Protein AF-A0A822GJ63-F1 (afdb_monomer_lite)

Secondary structure (DSSP, 8-state):
--GGG---HHHH-SHHHHHHTTT-SS--EEEEE-HHHHHHHHHHHTTS--SS---EEEEE-SS--HHHHHTTS-SS-----HHHHHHHHHHSPP------------------

Structure (mmCIF, N/CA/C/O backbone):
data_AF-A0A822GJ63-F1
#
_entry.id   AF-A0A822GJ63-F1
#
loop_
_atom_site.group_PDB
_atom_site.id
_atom_site.type_symbol
_atom_site.label_atom_id
_atom_site.label_alt_id
_atom_site.label_comp_id
_atom_site.label_asym_id
_atom_site.label_entity_id
_atom_site.label_seq_id
_atom_site.pdbx_PDB_ins_code
_atom_site.Cartn_x
_atom_site.Cartn_y
_atom_site.Cartn_z
_atom_site.occupancy
_atom_site.B_iso_or_equiv
_atom_site.auth_seq_id
_atom_site.auth_comp_id
_atom_site.auth_asym_id
_atom_site.auth_atom_id
_atom_site.pdbx_PDB_model_num
ATOM 1 N N . LEU A 1 1 ? 0.664 -18.278 -1.338 1.00 77.88 1 LEU A N 1
ATOM 2 C CA . LEU A 1 1 ? -0.512 -17.387 -1.478 1.00 77.88 1 LEU A CA 1
ATOM 3 C C . LEU A 1 1 ? -1.500 -18.036 -2.422 1.00 77.88 1 LEU A C 1
ATOM 5 O O . LEU A 1 1 ? -1.066 -18.663 -3.382 1.00 77.88 1 LEU A O 1
ATOM 9 N N . ASN A 1 2 ? -2.797 -17.908 -2.151 1.00 89.75 2 ASN A N 1
ATOM 10 C CA . ASN A 1 2 ? -3.815 -18.334 -3.103 1.00 89.75 2 ASN A CA 1
ATOM 11 C C . ASN A 1 2 ? -3.823 -17.342 -4.286 1.00 89.75 2 ASN A C 1
ATOM 13 O O . ASN A 1 2 ? -3.843 -16.137 -4.031 1.00 89.75 2 ASN A O 1
ATOM 17 N N . PRO A 1 3 ? -3.827 -17.790 -5.555 1.00 90.25 3 PRO A N 1
ATOM 18 C CA . PRO A 1 3 ? -3.880 -16.891 -6.711 1.00 90.25 3 PRO A CA 1
ATOM 19 C C . PRO A 1 3 ? -5.035 -15.880 -6.672 1.00 90.25 3 PRO A C 1
ATOM 21 O O . PRO A 1 3 ? -4.883 -14.763 -7.149 1.00 90.25 3 PRO A O 1
ATOM 24 N N . ARG A 1 4 ? -6.163 -16.227 -6.037 1.00 92.81 4 ARG A N 1
ATOM 25 C CA . ARG A 1 4 ? -7.318 -15.328 -5.852 1.00 92.81 4 ARG A CA 1
ATOM 26 C C . ARG A 1 4 ? -7.062 -14.162 -4.888 1.00 92.81 4 ARG A C 1
ATOM 28 O O . ARG A 1 4 ? -7.909 -13.291 -4.762 1.00 92.81 4 ARG A O 1
ATOM 35 N N . GLN A 1 5 ? -5.933 -14.163 -4.182 1.00 93.75 5 GLN A N 1
ATOM 36 C CA . GLN A 1 5 ? -5.525 -13.104 -3.250 1.00 93.75 5 GLN A CA 1
ATOM 37 C C . GLN A 1 5 ? -4.518 -12.130 -3.875 1.00 93.75 5 GLN A C 1
ATOM 39 O O . GLN A 1 5 ? -4.101 -11.182 -3.216 1.00 93.75 5 GLN A O 1
ATOM 44 N N . VAL A 1 6 ? -4.090 -12.367 -5.119 1.00 95.06 6 VAL A N 1
ATOM 45 C CA . VAL A 1 6 ? -3.063 -11.568 -5.791 1.00 95.06 6 VAL A CA 1
ATOM 46 C C . VAL A 1 6 ? -3.695 -10.846 -6.973 1.00 95.06 6 VAL A C 1
ATOM 48 O O . VAL A 1 6 ? -4.182 -11.478 -7.907 1.00 95.06 6 VAL A O 1
ATOM 51 N N . PHE A 1 7 ? -3.659 -9.516 -6.946 1.00 96.31 7 PHE A N 1
ATOM 52 C CA . PHE A 1 7 ? -4.264 -8.669 -7.971 1.00 96.31 7 PHE A CA 1
ATOM 53 C C . PHE A 1 7 ? -3.197 -7.818 -8.639 1.00 96.31 7 PHE A C 1
ATOM 55 O O . PHE A 1 7 ? -2.379 -7.187 -7.972 1.00 96.31 7 PHE A O 1
ATOM 62 N N . ASN A 1 8 ? -3.218 -7.788 -9.970 1.00 96.25 8 ASN A N 1
ATOM 63 C CA . ASN A 1 8 ? -2.351 -6.905 -10.729 1.00 96.25 8 ASN A CA 1
ATOM 64 C C . ASN A 1 8 ? -3.053 -5.562 -10.960 1.00 96.25 8 ASN A C 1
ATOM 66 O O . ASN A 1 8 ? -3.946 -5.447 -11.803 1.00 96.25 8 ASN A O 1
ATOM 70 N N . LEU A 1 9 ? -2.601 -4.544 -10.229 1.00 96.31 9 LEU A N 1
ATOM 71 C CA . LEU A 1 9 ? -3.180 -3.206 -10.271 1.00 96.31 9 LEU A CA 1
ATOM 72 C C . LEU A 1 9 ? -3.054 -2.547 -11.650 1.00 96.31 9 LEU A C 1
ATOM 74 O O . LEU A 1 9 ? -3.950 -1.809 -12.037 1.00 96.31 9 LEU A O 1
ATOM 78 N N . THR A 1 10 ? -2.016 -2.851 -12.436 1.00 93.94 10 THR A N 1
AT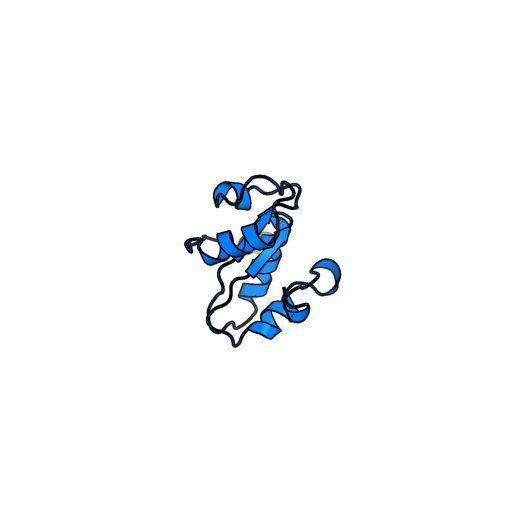OM 79 C CA . THR A 1 10 ? -1.851 -2.243 -13.768 1.00 93.94 10 THR A CA 1
ATOM 80 C C . THR A 1 10 ? -2.850 -2.772 -14.795 1.00 93.94 10 THR A C 1
ATOM 82 O O . THR A 1 10 ? -3.085 -2.117 -15.804 1.00 93.94 10 THR A O 1
ATOM 85 N N . LYS A 1 11 ? -3.454 -3.942 -14.547 1.00 94.31 11 LYS A N 1
ATOM 86 C CA . LYS A 1 11 ? -4.440 -4.548 -15.453 1.00 94.31 11 LYS A CA 1
ATOM 87 C C . LYS A 1 11 ? -5.872 -4.160 -15.112 1.00 94.31 11 LYS A C 1
ATOM 89 O O . LYS A 1 11 ? -6.652 -3.872 -16.010 1.00 94.31 11 LYS A O 1
ATOM 94 N N . THR A 1 12 ? -6.232 -4.213 -13.833 1.00 93.44 12 THR A N 1
ATOM 95 C CA . THR A 1 12 ? -7.636 -4.091 -13.402 1.00 93.44 12 THR A CA 1
ATOM 96 C C . THR A 1 12 ? -7.853 -3.064 -12.297 1.00 93.44 12 THR A C 1
ATOM 98 O O . THR A 1 12 ? -8.983 -2.869 -11.854 1.00 93.44 12 THR A O 1
ATOM 101 N N . GLY A 1 13 ? -6.783 -2.436 -11.807 1.00 96.25 13 GLY A N 1
ATOM 102 C CA . GLY A 1 13 ? -6.821 -1.601 -10.613 1.00 96.25 13 GLY A CA 1
ATOM 103 C C . GLY A 1 13 ? -7.123 -2.384 -9.326 1.00 96.25 13 GLY A C 1
ATOM 104 O O . GLY A 1 13 ? -7.258 -3.613 -9.344 1.00 96.25 13 GLY A O 1
ATOM 105 N N . PRO A 1 14 ? -7.221 -1.676 -8.188 1.00 97.06 14 PRO A N 1
ATOM 106 C CA . PRO A 1 14 ? -7.457 -2.282 -6.874 1.00 97.06 14 PRO A CA 1
ATOM 107 C C . PRO A 1 14 ? -8.927 -2.631 -6.601 1.00 97.06 14 PRO A C 1
ATOM 109 O O . PRO A 1 14 ? -9.203 -3.470 -5.744 1.00 97.06 14 PRO A O 1
ATOM 112 N N . MET A 1 15 ? -9.870 -2.027 -7.338 1.00 96.88 15 MET A N 1
ATOM 113 C CA . MET A 1 15 ? -11.314 -2.172 -7.108 1.00 96.88 15 MET A CA 1
ATOM 114 C C . MET A 1 15 ? -11.784 -3.637 -7.061 1.00 96.88 15 MET A C 1
ATOM 116 O O . MET A 1 15 ? -12.459 -3.993 -6.096 1.00 96.88 15 MET A O 1
ATOM 120 N N . PRO A 1 16 ? -11.425 -4.524 -8.015 1.00 95.94 16 PRO A N 1
ATOM 121 C CA . PRO A 1 16 ? -11.938 -5.894 -8.002 1.00 95.94 16 PRO A CA 1
ATOM 122 C C . PRO A 1 16 ? -11.507 -6.686 -6.767 1.00 95.94 16 PRO A C 1
ATOM 124 O O . PRO A 1 16 ? -12.309 -7.434 -6.216 1.00 95.94 16 PRO A O 1
ATOM 127 N N . GLY A 1 17 ? -10.265 -6.502 -6.306 1.00 95.12 17 GLY A N 1
ATOM 128 C CA . GLY A 1 17 ? -9.764 -7.187 -5.115 1.00 95.12 17 GLY A CA 1
ATOM 129 C C . GLY A 1 17 ? -10.439 -6.695 -3.840 1.00 95.12 17 GLY A C 1
ATOM 130 O O . GLY A 1 17 ? -10.883 -7.504 -3.029 1.00 95.12 17 GLY A O 1
ATOM 131 N N . LEU A 1 18 ? -10.588 -5.377 -3.693 1.00 96.12 18 LEU A N 1
ATOM 132 C CA . LEU A 1 18 ? -11.271 -4.785 -2.541 1.00 96.12 18 LEU A CA 1
ATOM 133 C C . LEU A 1 18 ? -12.753 -5.176 -2.496 1.00 96.12 18 LEU A C 1
ATOM 135 O O . LEU A 1 18 ? -13.254 -5.536 -1.436 1.00 96.12 18 LEU A O 1
ATOM 139 N N . GLN A 1 19 ? -13.432 -5.193 -3.645 1.00 95.56 19 GLN A N 1
ATOM 140 C CA . GLN A 1 19 ? -14.826 -5.625 -3.736 1.00 95.56 19 GLN A CA 1
ATOM 141 C C . GLN A 1 19 ? -14.988 -7.118 -3.425 1.00 95.56 19 GLN A C 1
ATOM 143 O O . GLN A 1 19 ? -15.967 -7.503 -2.794 1.00 95.56 19 GLN A O 1
ATOM 148 N N . PHE A 1 20 ? -14.038 -7.957 -3.850 1.00 95.12 20 PHE A N 1
ATOM 149 C CA . PHE A 1 20 ? -14.077 -9.401 -3.612 1.00 95.12 20 PHE A CA 1
ATOM 150 C C . PHE A 1 20 ? -13.990 -9.750 -2.120 1.00 95.12 20 PHE A C 1
ATOM 152 O O . PHE A 1 20 ? -14.611 -10.712 -1.678 1.00 95.12 20 PHE A O 1
ATOM 159 N N . PHE A 1 21 ? -13.243 -8.964 -1.339 1.00 94.88 21 PHE A N 1
ATOM 160 C CA . PHE A 1 21 ? -13.035 -9.195 0.093 1.00 94.88 21 PHE A CA 1
ATOM 161 C C . PHE A 1 21 ? -13.850 -8.269 1.008 1.00 94.88 21 PHE A C 1
ATOM 163 O O . PHE A 1 21 ? -13.678 -8.327 2.223 1.00 94.88 21 PHE A O 1
ATOM 170 N N . LYS A 1 22 ? -14.755 -7.443 0.465 1.00 95.00 22 LYS A N 1
ATOM 171 C CA . LYS A 1 22 ? -15.457 -6.390 1.223 1.00 95.00 22 LYS A CA 1
ATOM 172 C C . LYS A 1 22 ? -16.268 -6.881 2.425 1.00 95.00 22 LYS A C 1
ATOM 174 O O . LYS A 1 22 ? -16.443 -6.135 3.386 1.00 95.00 22 LYS A O 1
ATOM 179 N N . ASP A 1 23 ? -16.754 -8.117 2.347 1.00 94.50 23 ASP A N 1
ATOM 180 C CA . ASP A 1 23 ? -17.621 -8.728 3.355 1.00 94.50 23 ASP A CA 1
ATOM 181 C C . ASP A 1 23 ? -16.818 -9.456 4.453 1.00 94.50 23 ASP A C 1
ATOM 183 O O . ASP A 1 23 ? -17.397 -9.903 5.442 1.00 94.50 23 ASP A O 1
ATOM 187 N N . LEU A 1 24 ? -15.488 -9.564 4.312 1.00 93.56 24 LEU A N 1
ATOM 188 C CA . LEU A 1 24 ? -14.611 -10.114 5.347 1.00 93.56 24 LEU A CA 1
ATOM 189 C C . LEU A 1 24 ? -14.258 -9.050 6.393 1.00 93.56 24 LEU A C 1
ATOM 191 O O . LEU A 1 24 ? -13.915 -7.920 6.054 1.00 93.56 24 LEU A O 1
ATOM 195 N N . GLU A 1 25 ? -14.279 -9.433 7.670 1.00 87.94 25 GLU A N 1
ATOM 196 C CA . GLU A 1 25 ? -13.924 -8.529 8.775 1.00 87.94 25 GLU A CA 1
ATOM 197 C C . GLU A 1 25 ? -12.411 -8.407 8.989 1.00 87.94 25 GLU A C 1
ATOM 199 O O . GLU A 1 25 ? -11.907 -7.304 9.199 1.00 87.94 25 GLU A O 1
ATOM 204 N N . ASP A 1 26 ? -11.688 -9.527 8.907 1.00 88.44 26 ASP A N 1
ATOM 205 C CA . ASP A 1 26 ? -10.292 -9.617 9.339 1.00 88.44 26 ASP A CA 1
ATOM 206 C C . ASP A 1 26 ? -9.369 -10.016 8.187 1.00 88.44 26 ASP A C 1
ATOM 208 O O . ASP A 1 26 ? -8.910 -11.155 8.064 1.00 88.44 26 ASP A O 1
ATOM 212 N N . PHE A 1 27 ? -9.060 -9.044 7.333 1.00 94.06 27 PHE A N 1
ATOM 213 C CA . PHE A 1 27 ? -8.005 -9.182 6.337 1.00 94.06 27 PHE A CA 1
ATOM 214 C C . PHE A 1 27 ? -7.060 -7.982 6.356 1.00 94.06 27 PHE A C 1
ATOM 216 O O . PHE A 1 27 ? -7.383 -6.901 6.847 1.00 94.06 27 PHE A O 1
ATOM 223 N N . ARG A 1 28 ? -5.854 -8.192 5.826 1.00 95.69 28 ARG A N 1
ATOM 224 C CA . ARG A 1 28 ? -4.841 -7.150 5.637 1.00 95.69 28 ARG A CA 1
ATOM 225 C C . ARG A 1 28 ? -4.513 -7.049 4.158 1.00 95.69 28 ARG A C 1
ATOM 227 O O . ARG A 1 28 ? -4.453 -8.066 3.465 1.00 95.69 28 ARG A O 1
ATOM 234 N N . VAL A 1 29 ? -4.273 -5.834 3.690 1.00 96.94 29 VAL A N 1
ATOM 235 C CA . VAL A 1 29 ? -3.851 -5.567 2.315 1.00 96.94 29 VAL A CA 1
ATOM 236 C C . VAL A 1 29 ? -2.341 -5.371 2.300 1.00 96.94 29 VAL A C 1
ATOM 238 O O . VAL A 1 29 ? -1.807 -4.595 3.086 1.00 96.94 29 VAL A O 1
ATOM 241 N N . LEU A 1 30 ? -1.646 -6.070 1.405 1.00 97.44 30 LEU A N 1
ATOM 242 C CA . LEU A 1 30 ? -0.234 -5.830 1.122 1.00 97.44 30 LEU A CA 1
ATOM 243 C C . LEU A 1 30 ? -0.112 -5.111 -0.220 1.00 97.44 30 LEU A C 1
ATOM 245 O O . LEU A 1 30 ? -0.392 -5.693 -1.267 1.00 97.44 30 LEU A O 1
ATOM 249 N N . CYS A 1 31 ? 0.323 -3.857 -0.185 1.00 97.62 31 CYS A N 1
ATOM 250 C CA . CYS A 1 31 ? 0.604 -3.068 -1.374 1.00 97.62 31 CYS A CA 1
ATOM 251 C C . CYS A 1 31 ? 2.058 -3.274 -1.801 1.00 97.62 31 CYS A C 1
ATOM 253 O O . CYS A 1 31 ? 2.979 -2.856 -1.103 1.00 97.62 31 CYS A O 1
ATOM 255 N N . CYS A 1 32 ? 2.262 -3.896 -2.960 1.00 96.50 32 CYS A N 1
ATOM 256 C CA . CYS A 1 32 ? 3.580 -4.102 -3.555 1.00 96.50 32 CYS A CA 1
ATOM 257 C C . CYS A 1 32 ? 3.848 -3.005 -4.594 1.00 96.50 32 CYS A C 1
ATOM 259 O O . CYS A 1 32 ? 3.358 -3.095 -5.718 1.00 96.50 32 CYS A O 1
ATOM 261 N N . GLY A 1 33 ? 4.583 -1.960 -4.218 1.00 97.06 33 GLY A N 1
ATOM 262 C CA . GLY A 1 33 ? 4.795 -0.783 -5.064 1.00 97.06 33 GLY A CA 1
ATOM 263 C C . GLY A 1 33 ? 5.494 0.351 -4.319 1.00 97.06 33 GLY A C 1
ATOM 264 O O . GLY A 1 33 ? 6.162 0.104 -3.318 1.00 97.06 33 GLY A O 1
ATOM 265 N N . GLY A 1 34 ? 5.348 1.575 -4.826 1.00 97.12 34 GLY A N 1
ATOM 266 C CA . GLY A 1 34 ? 5.792 2.802 -4.151 1.00 97.12 34 GLY A CA 1
ATOM 267 C C . GLY A 1 34 ? 4.634 3.608 -3.563 1.00 97.12 34 GLY A C 1
ATOM 268 O O . GLY A 1 34 ? 3.483 3.165 -3.592 1.00 97.12 34 GLY A O 1
ATOM 269 N N . ASP A 1 35 ? 4.917 4.824 -3.104 1.00 97.00 35 ASP A N 1
ATOM 270 C CA . ASP A 1 35 ? 3.952 5.698 -2.420 1.00 97.00 35 ASP A CA 1
ATOM 271 C C . ASP A 1 35 ? 2.685 5.953 -3.253 1.00 97.00 35 ASP A C 1
ATOM 273 O O . ASP A 1 35 ? 1.569 5.825 -2.749 1.00 97.00 35 ASP A O 1
ATOM 277 N N . GLY A 1 36 ? 2.830 6.200 -4.561 1.00 96.88 36 GLY A N 1
ATOM 278 C CA . GLY A 1 36 ? 1.688 6.393 -5.464 1.00 96.88 36 GLY A CA 1
ATOM 279 C C . GLY A 1 36 ? 0.798 5.152 -5.608 1.00 96.88 36 GLY A C 1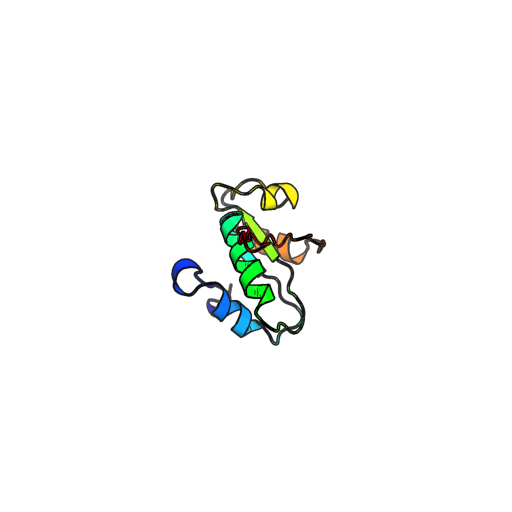
ATOM 280 O O . GLY A 1 36 ? -0.419 5.268 -5.733 1.00 96.88 36 GLY A O 1
ATOM 281 N N . THR A 1 37 ? 1.376 3.947 -5.530 1.00 97.56 37 THR A N 1
ATOM 282 C CA . THR A 1 37 ? 0.599 2.697 -5.534 1.00 97.56 37 THR A CA 1
ATOM 283 C C . THR A 1 37 ? -0.211 2.557 -4.251 1.00 97.56 37 THR A C 1
ATOM 285 O O . THR A 1 37 ? -1.386 2.200 -4.302 1.00 97.56 37 THR A O 1
ATOM 288 N N . VAL A 1 38 ? 0.401 2.857 -3.102 1.00 97.25 38 VAL A N 1
ATOM 289 C CA . VAL A 1 38 ? -0.284 2.795 -1.807 1.00 97.25 38 VAL A CA 1
ATOM 290 C C . VAL A 1 38 ? -1.411 3.825 -1.747 1.00 97.25 38 VAL A C 1
ATOM 292 O O . VAL A 1 38 ? -2.528 3.470 -1.377 1.00 97.25 38 VAL A O 1
ATOM 295 N N . GLY A 1 39 ? -1.148 5.062 -2.182 1.00 96.69 39 GLY A N 1
ATOM 296 C CA . GLY A 1 39 ? -2.153 6.122 -2.278 1.00 96.69 39 GLY A CA 1
ATOM 297 C C . GLY A 1 39 ? -3.350 5.711 -3.133 1.00 96.69 39 GLY A C 1
ATOM 298 O O . GLY A 1 39 ? -4.483 5.790 -2.668 1.00 96.69 39 GLY A O 1
ATOM 299 N N . TRP A 1 40 ? -3.105 5.149 -4.321 1.00 97.06 40 TRP A N 1
ATOM 300 C CA . TRP A 1 40 ? -4.176 4.677 -5.201 1.00 97.06 40 TRP A CA 1
ATOM 301 C C . TRP A 1 40 ? -5.040 3.579 -4.563 1.00 97.06 40 TRP A C 1
ATOM 303 O O . TRP A 1 40 ? -6.266 3.605 -4.674 1.00 97.06 40 TRP A O 1
ATOM 313 N N . VAL A 1 41 ? -4.425 2.617 -3.868 1.00 97.69 41 VAL A N 1
ATOM 314 C CA . VAL A 1 41 ? -5.173 1.569 -3.155 1.00 97.69 41 VAL A CA 1
ATOM 315 C C . VAL A 1 41 ? -6.032 2.169 -2.044 1.00 97.69 41 VAL A C 1
ATOM 317 O O . VAL A 1 41 ? -7.200 1.801 -1.933 1.00 97.69 41 VAL A O 1
ATOM 320 N N . LEU A 1 42 ? -5.485 3.096 -1.252 1.00 96.88 42 LEU A N 1
ATOM 321 C CA . LEU A 1 42 ? -6.219 3.771 -0.180 1.00 96.88 42 LEU A CA 1
ATOM 322 C C . LEU A 1 42 ? -7.386 4.610 -0.731 1.00 96.88 42 LEU A C 1
ATOM 324 O O . LEU A 1 42 ? -8.486 4.533 -0.196 1.00 96.88 42 LEU A O 1
ATOM 328 N N . ASP A 1 43 ? -7.188 5.336 -1.835 1.00 95.62 43 ASP A N 1
ATOM 329 C CA . ASP A 1 43 ? -8.244 6.116 -2.501 1.00 95.62 43 ASP A CA 1
ATOM 330 C C . ASP A 1 43 ? -9.406 5.257 -2.985 1.00 95.62 43 ASP A C 1
ATOM 332 O O . ASP A 1 43 ? -10.567 5.655 -2.894 1.00 95.62 43 ASP A O 1
ATOM 336 N N . VAL A 1 44 ? -9.108 4.078 -3.532 1.00 96.62 44 VAL A N 1
ATOM 337 C CA . VAL A 1 44 ? -10.161 3.158 -3.964 1.00 96.62 44 VAL A CA 1
ATOM 338 C C . VAL A 1 44 ? -10.819 2.495 -2.762 1.00 96.62 44 VAL A C 1
ATOM 340 O O . VAL A 1 44 ? -12.034 2.330 -2.769 1.00 96.62 44 VAL A O 1
ATOM 343 N N . MET A 1 45 ? -10.058 2.175 -1.714 1.00 95.75 45 MET A N 1
ATOM 344 C CA . MET A 1 45 ? -10.592 1.634 -0.465 1.00 95.75 45 MET A CA 1
ATOM 345 C C . MET A 1 45 ? -11.631 2.559 0.172 1.00 95.75 45 MET A C 1
ATOM 347 O O . MET A 1 45 ? -12.651 2.066 0.641 1.00 95.75 45 MET A O 1
ATOM 351 N N . ASP A 1 46 ? -11.425 3.875 0.108 1.00 93.56 46 ASP A N 1
ATOM 352 C CA . ASP A 1 46 ? -12.373 4.868 0.629 1.00 93.56 46 ASP A CA 1
ATOM 353 C C . ASP A 1 46 ? -13.700 4.916 -0.165 1.00 93.56 46 ASP A C 1
ATOM 355 O O . ASP A 1 46 ? -14.704 5.425 0.327 1.00 93.56 46 ASP A O 1
ATOM 359 N N . ARG A 1 47 ? -13.739 4.341 -1.377 1.00 94.50 47 ARG A N 1
ATOM 360 C CA . ARG A 1 47 ? -14.942 4.237 -2.228 1.00 94.50 47 ARG A CA 1
ATOM 361 C C . ARG A 1 47 ? -15.659 2.891 -2.102 1.00 94.50 47 ARG A C 1
ATOM 363 O O . ARG A 1 47 ? -16.763 2.746 -2.627 1.00 94.50 47 ARG A O 1
ATOM 370 N N . VAL A 1 48 ? -15.041 1.896 -1.462 1.00 94.56 48 VAL A N 1
ATOM 371 C CA . VAL A 1 48 ? -15.634 0.566 -1.271 1.00 94.56 48 VAL A CA 1
ATOM 372 C C . VAL A 1 48 ? -16.281 0.497 0.114 1.00 94.56 48 VAL A C 1
ATOM 374 O O . VAL A 1 48 ? -15.615 0.796 1.104 1.00 94.56 48 VAL A O 1
ATOM 377 N N . PRO A 1 49 ? -17.544 0.045 0.232 1.00 92.25 49 PRO A N 1
ATOM 378 C CA . PRO A 1 49 ? -18.191 -0.155 1.525 1.00 92.25 49 PRO A CA 1
ATOM 379 C C . PRO A 1 49 ? -17.653 -1.428 2.199 1.00 92.25 49 PRO A C 1
ATOM 381 O O . PRO A 1 49 ? -18.323 -2.459 2.238 1.00 92.25 49 PRO A O 1
ATOM 384 N N . LEU A 1 50 ? -16.408 -1.380 2.679 1.00 90.56 50 LEU A N 1
ATOM 385 C CA . LEU A 1 50 ? -15.806 -2.467 3.446 1.00 90.56 50 LEU A CA 1
ATOM 386 C C . LEU A 1 50 ? -16.499 -2.586 4.805 1.00 90.56 50 LEU A C 1
ATOM 388 O O . LEU A 1 50 ? -16.704 -1.582 5.487 1.00 90.56 50 LEU A O 1
ATOM 392 N N . ARG A 1 51 ? -16.783 -3.817 5.242 1.00 89.75 51 ARG A N 1
ATOM 393 C CA . ARG A 1 51 ? -17.365 -4.083 6.567 1.00 89.75 51 ARG A CA 1
ATOM 394 C C . ARG A 1 51 ? -16.506 -3.517 7.704 1.00 89.75 51 ARG A C 1
ATOM 396 O O . ARG A 1 51 ? -17.028 -2.987 8.681 1.00 89.75 51 ARG A O 1
ATOM 403 N N . ARG A 1 52 ? -15.183 -3.601 7.549 1.00 89.38 52 ARG A N 1
ATOM 404 C CA . ARG A 1 52 ? -14.185 -2.925 8.379 1.00 89.38 52 ARG A CA 1
ATOM 405 C C . ARG A 1 52 ? -13.041 -2.458 7.487 1.00 89.38 52 ARG A C 1
ATOM 407 O O . ARG A 1 52 ? -12.621 -3.182 6.587 1.00 89.38 52 ARG A O 1
ATOM 414 N N . ARG A 1 53 ? -12.515 -1.256 7.736 1.00 91.06 53 ARG A N 1
ATOM 415 C CA . ARG A 1 53 ? -11.363 -0.748 6.981 1.00 91.06 53 ARG A CA 1
ATOM 416 C C . ARG A 1 53 ? -10.138 -1.616 7.274 1.00 91.06 53 ARG A C 1
ATOM 418 O O . ARG A 1 53 ? -9.682 -1.685 8.416 1.00 91.06 53 ARG A O 1
ATOM 425 N N . ALA A 1 54 ? -9.638 -2.292 6.245 1.00 95.12 54 ALA A N 1
ATOM 426 C CA . ALA A 1 54 ? -8.524 -3.219 6.369 1.00 95.12 54 ALA A CA 1
ATOM 427 C C . ALA A 1 54 ? -7.193 -2.467 6.570 1.00 95.12 54 ALA A C 1
ATOM 429 O O . ALA A 1 54 ? -6.937 -1.488 5.863 1.00 95.12 54 ALA A O 1
ATOM 430 N N . PRO A 1 55 ? -6.309 -2.921 7.478 1.00 96.56 55 PRO A N 1
ATOM 431 C CA . PRO A 1 55 ? -4.953 -2.394 7.572 1.00 96.56 55 PRO A CA 1
ATOM 432 C C . PRO A 1 55 ? -4.171 -2.622 6.274 1.00 96.56 55 PRO A C 1
ATOM 434 O O . PRO A 1 55 ? -4.280 -3.684 5.650 1.00 96.56 55 PRO A O 1
ATOM 437 N N . VAL A 1 56 ? -3.337 -1.649 5.908 1.00 97.50 56 VAL A N 1
ATOM 438 C CA . VAL A 1 56 ? -2.491 -1.699 4.710 1.00 97.50 56 VAL A CA 1
ATOM 439 C C . VAL A 1 56 ? -1.021 -1.758 5.118 1.00 97.50 56 VAL A C 1
ATOM 441 O O . VAL A 1 56 ? -0.537 -0.900 5.851 1.00 97.50 56 VAL A O 1
ATOM 444 N N . ALA A 1 57 ? -0.308 -2.770 4.635 1.00 97.56 57 ALA A N 1
ATOM 445 C CA . ALA A 1 57 ? 1.142 -2.886 4.727 1.00 97.56 57 ALA A CA 1
ATOM 446 C C . ALA A 1 57 ? 1.782 -2.591 3.367 1.00 97.56 57 ALA A C 1
ATOM 448 O O . ALA A 1 57 ? 1.152 -2.774 2.322 1.00 97.56 57 ALA A O 1
ATOM 449 N N . VAL A 1 58 ? 3.045 -2.168 3.377 1.00 97.12 58 VAL A N 1
ATOM 450 C CA . VAL A 1 58 ? 3.776 -1.802 2.160 1.00 97.12 58 VAL A CA 1
ATOM 451 C C . VAL A 1 58 ? 4.951 -2.749 1.964 1.00 97.12 58 VAL A C 1
ATOM 453 O O . VAL A 1 58 ? 5.764 -2.933 2.864 1.00 97.12 58 VAL A O 1
ATOM 456 N N . LEU A 1 59 ? 5.049 -3.335 0.773 1.00 97.12 59 LEU A N 1
ATOM 457 C CA . LEU A 1 59 ? 6.279 -3.932 0.272 1.00 97.12 59 LEU A CA 1
ATOM 458 C C . LEU A 1 59 ? 6.924 -2.916 -0.686 1.00 97.12 59 LEU A C 1
ATOM 460 O O . LEU A 1 59 ? 6.390 -2.727 -1.785 1.00 97.12 59 LEU A O 1
ATOM 464 N N . PRO A 1 60 ? 8.023 -2.250 -0.284 1.00 96.75 60 PRO A N 1
ATOM 465 C CA . PRO A 1 60 ? 8.619 -1.154 -1.046 1.00 96.75 60 PRO A CA 1
ATOM 466 C C . PRO A 1 60 ? 9.295 -1.665 -2.326 1.00 96.75 60 PRO A C 1
ATOM 468 O O . PRO A 1 60 ? 10.438 -2.122 -2.309 1.00 96.75 60 PRO A O 1
ATOM 471 N N . LEU A 1 61 ? 8.569 -1.602 -3.444 1.00 96.25 61 LEU A N 1
ATOM 472 C CA . LEU A 1 61 ? 9.041 -1.976 -4.788 1.00 96.25 61 LEU A CA 1
ATOM 473 C C . LEU A 1 61 ? 9.137 -0.773 -5.738 1.00 96.25 61 LEU A C 1
ATOM 475 O O . LEU A 1 61 ? 9.514 -0.939 -6.896 1.00 96.25 61 LEU A O 1
ATOM 479 N N . GLY A 1 62 ? 8.741 0.417 -5.283 1.00 93.00 62 GLY A N 1
ATOM 480 C CA . GLY A 1 62 ? 8.765 1.635 -6.085 1.00 93.00 62 GLY A CA 1
ATOM 481 C C . GLY A 1 62 ? 10.077 2.406 -5.978 1.00 93.00 62 GLY A C 1
ATOM 482 O O . GLY A 1 62 ? 10.997 2.028 -5.253 1.00 93.00 62 GLY A O 1
ATOM 483 N N . THR A 1 63 ? 10.137 3.524 -6.699 1.00 93.00 63 THR A N 1
ATOM 484 C CA . THR A 1 63 ? 11.222 4.512 -6.613 1.00 93.00 63 THR A CA 1
ATOM 485 C C . THR A 1 63 ? 11.046 5.446 -5.410 1.00 93.00 63 THR A C 1
ATOM 487 O O . THR A 1 63 ? 12.012 5.711 -4.698 1.00 93.00 63 THR A O 1
ATOM 490 N N . GLY A 1 64 ? 9.813 5.900 -5.154 1.00 94.62 64 GLY A N 1
ATOM 491 C CA . GLY A 1 64 ? 9.404 6.590 -3.925 1.00 94.62 64 GLY A CA 1
ATOM 492 C C . GLY A 1 64 ? 8.784 5.599 -2.944 1.00 94.62 64 GLY A C 1
ATOM 493 O O . GLY A 1 64 ? 7.772 4.977 -3.272 1.00 94.62 64 GLY A O 1
ATOM 494 N N . ASN A 1 65 ? 9.421 5.420 -1.786 1.00 96.69 65 ASN A N 1
ATOM 495 C CA . ASN A 1 65 ? 9.003 4.505 -0.717 1.00 96.69 65 ASN A CA 1
ATOM 496 C C . ASN A 1 65 ? 9.004 5.228 0.643 1.00 96.69 65 ASN A C 1
ATOM 498 O O . ASN A 1 65 ? 9.332 4.633 1.672 1.00 96.69 65 ASN A O 1
ATOM 502 N N . ASP A 1 66 ? 8.722 6.527 0.658 1.00 97.19 66 ASP A N 1
ATOM 503 C CA . ASP A 1 66 ? 8.817 7.348 1.864 1.00 97.19 66 ASP A CA 1
ATOM 504 C C . ASP A 1 66 ? 7.808 6.905 2.923 1.00 97.19 66 ASP A C 1
ATOM 506 O O . ASP A 1 66 ? 8.162 6.786 4.097 1.00 97.19 66 ASP A O 1
ATOM 510 N N . LEU A 1 67 ? 6.598 6.514 2.516 1.00 95.56 67 LEU A N 1
ATOM 511 C CA . LEU A 1 67 ? 5.607 5.947 3.426 1.00 95.56 67 LEU A CA 1
ATOM 512 C C . LEU A 1 67 ? 6.095 4.627 4.037 1.00 95.56 67 LEU A C 1
ATOM 514 O O . LEU A 1 67 ? 5.915 4.393 5.230 1.00 95.56 67 LEU A O 1
ATOM 518 N N . ALA A 1 68 ? 6.754 3.772 3.250 1.00 96.88 68 ALA A N 1
ATOM 519 C CA . ALA A 1 68 ? 7.325 2.526 3.759 1.00 96.88 68 ALA A CA 1
ATOM 520 C C . ALA A 1 68 ? 8.437 2.790 4.788 1.00 96.88 68 ALA A C 1
ATOM 522 O O . ALA A 1 68 ? 8.485 2.111 5.814 1.00 96.88 68 ALA A O 1
ATOM 523 N N . ARG A 1 69 ? 9.287 3.803 4.567 1.00 96.38 69 ARG A N 1
ATOM 524 C CA . ARG A 1 69 ? 10.321 4.218 5.531 1.00 96.38 69 ARG A CA 1
ATOM 525 C C . ARG A 1 69 ? 9.704 4.769 6.815 1.00 96.38 69 ARG A C 1
ATOM 527 O O . ARG A 1 69 ? 10.085 4.325 7.894 1.00 96.38 69 ARG A O 1
ATOM 534 N N . CYS A 1 70 ? 8.725 5.665 6.702 1.00 95.75 70 CYS A N 1
ATOM 535 C CA . CYS A 1 70 ? 8.024 6.255 7.845 1.00 95.75 70 CYS A CA 1
ATOM 536 C C . CYS A 1 70 ? 7.307 5.203 8.703 1.00 95.75 70 CYS A C 1
ATOM 538 O O . CYS A 1 70 ? 7.298 5.304 9.925 1.00 95.75 70 CYS A O 1
ATOM 540 N N . LEU A 1 71 ? 6.741 4.172 8.070 1.00 94.94 71 LEU A N 1
ATOM 541 C CA . LEU A 1 71 ? 6.055 3.066 8.745 1.00 94.94 71 LEU A CA 1
ATOM 542 C C . LEU A 1 71 ? 6.989 1.886 9.082 1.00 94.94 71 LEU A C 1
ATOM 544 O O . LEU A 1 71 ? 6.511 0.817 9.455 1.00 94.94 71 LEU A O 1
ATOM 548 N N . ALA A 1 72 ? 8.308 2.064 8.943 1.00 94.31 72 ALA A N 1
ATOM 549 C CA . ALA A 1 72 ? 9.341 1.069 9.245 1.00 94.31 72 ALA A CA 1
ATOM 550 C C . ALA A 1 72 ? 9.238 -0.266 8.470 1.00 94.31 72 ALA A C 1
ATOM 552 O O . ALA A 1 72 ? 9.755 -1.293 8.912 1.00 94.31 72 ALA A O 1
ATOM 553 N N . TRP A 1 73 ? 8.640 -0.258 7.276 1.00 94.88 73 TRP A N 1
ATOM 554 C CA . TRP A 1 73 ? 8.672 -1.385 6.332 1.00 94.88 73 TRP A CA 1
ATOM 555 C C . TRP A 1 73 ? 9.986 -1.475 5.540 1.00 94.88 73 TRP A C 1
ATOM 557 O O . TRP A 1 73 ? 10.257 -2.499 4.914 1.00 94.88 73 TRP A O 1
ATOM 567 N N . GLY A 1 74 ? 10.810 -0.424 5.595 1.00 93.62 74 GLY A N 1
ATOM 568 C CA . GLY A 1 74 ? 12.114 -0.347 4.937 1.00 93.62 74 GLY A CA 1
ATOM 569 C C . GLY A 1 74 ? 12.114 0.537 3.688 1.00 93.62 74 GLY A C 1
ATOM 570 O O . GLY A 1 74 ? 11.088 1.073 3.277 1.00 93.62 74 GLY A O 1
ATOM 571 N N . GLY A 1 75 ? 13.298 0.726 3.099 1.00 92.50 75 GLY A N 1
ATOM 572 C CA . GLY A 1 75 ? 13.498 1.615 1.945 1.00 92.50 75 GLY A CA 1
ATOM 573 C C . GLY A 1 75 ? 13.374 0.946 0.574 1.00 92.50 75 GLY A C 1
ATOM 574 O O . GLY A 1 75 ? 13.291 1.649 -0.434 1.00 92.50 75 GLY A O 1
ATOM 575 N N . GLY A 1 76 ? 13.369 -0.384 0.534 1.00 93.31 76 GLY A N 1
ATOM 576 C CA . GLY A 1 76 ? 13.346 -1.185 -0.683 1.00 93.31 76 GLY A CA 1
ATOM 577 C C . GLY A 1 76 ? 13.286 -2.674 -0.356 1.00 93.31 76 GLY A C 1
ATOM 578 O O . GLY A 1 76 ? 13.541 -3.086 0.776 1.00 93.31 76 GLY A O 1
ATOM 579 N N . TYR A 1 77 ? 12.910 -3.480 -1.340 1.00 93.06 77 TYR A N 1
ATOM 580 C CA . TYR A 1 77 ? 12.862 -4.930 -1.204 1.00 93.06 77 TYR A CA 1
ATOM 581 C C . TYR A 1 77 ? 14.226 -5.571 -1.480 1.00 93.06 77 TYR A C 1
ATOM 583 O O . TYR A 1 77 ? 14.787 -5.426 -2.563 1.00 93.06 77 TYR A O 1
ATOM 591 N N . GLU A 1 78 ? 14.720 -6.347 -0.516 1.00 91.19 78 GLU A N 1
ATOM 592 C CA . GLU A 1 78 ? 16.048 -6.977 -0.551 1.00 91.19 78 GLU A CA 1
ATOM 593 C C . GLU A 1 78 ? 15.970 -8.498 -0.767 1.00 91.19 78 GLU A C 1
ATOM 595 O O . GLU A 1 78 ? 16.652 -9.276 -0.104 1.00 91.19 78 GLU A O 1
ATOM 600 N N . ASN A 1 79 ? 15.099 -8.956 -1.673 1.00 91.25 79 ASN A N 1
ATOM 601 C CA . ASN A 1 79 ? 14.926 -10.386 -1.984 1.00 91.25 79 ASN A CA 1
ATOM 602 C C . ASN A 1 79 ? 14.572 -11.270 -0.767 1.00 91.25 79 ASN A C 1
ATOM 604 O O . ASN A 1 79 ? 14.811 -12.481 -0.767 1.00 91.25 79 ASN A O 1
ATOM 608 N N . GLU A 1 80 ? 13.977 -10.688 0.278 1.00 92.94 80 GLU A N 1
ATOM 609 C CA . GLU A 1 80 ? 13.504 -11.446 1.432 1.00 92.94 80 GLU A CA 1
ATOM 610 C C . GLU A 1 80 ? 12.375 -12.403 1.020 1.00 92.94 80 GLU A C 1
ATOM 612 O O . GLU A 1 80 ? 11.441 -12.038 0.313 1.00 92.94 80 GLU A O 1
ATOM 617 N N . SER A 1 81 ? 12.409 -13.647 1.504 1.00 93.94 81 SER A N 1
ATOM 618 C CA . SER A 1 81 ? 11.365 -14.618 1.164 1.00 93.94 81 SER A CA 1
ATOM 619 C C . SER A 1 81 ? 9.968 -14.098 1.528 1.00 93.94 81 SER A C 1
ATOM 621 O O . SER A 1 81 ? 9.738 -13.664 2.661 1.00 93.94 81 SER A O 1
ATOM 623 N N . LEU A 1 82 ? 9.008 -14.267 0.619 1.00 89.81 82 LEU A N 1
ATOM 624 C CA . LEU A 1 82 ? 7.630 -13.815 0.812 1.00 89.81 82 LEU A CA 1
ATOM 625 C C . LEU A 1 82 ? 6.989 -14.358 2.099 1.00 89.81 82 LEU A C 1
ATOM 627 O O . LEU A 1 82 ? 6.268 -13.639 2.777 1.00 89.81 82 LEU A O 1
ATOM 631 N N . ASN A 1 83 ? 7.308 -15.594 2.496 1.00 93.44 83 ASN A N 1
ATOM 632 C CA . ASN A 1 83 ? 6.825 -16.172 3.756 1.00 93.44 83 ASN A CA 1
ATOM 633 C C . ASN A 1 83 ? 7.268 -15.369 4.991 1.00 93.44 83 ASN A C 1
ATOM 635 O O . ASN A 1 83 ? 6.478 -15.184 5.915 1.00 93.44 83 ASN A O 1
ATOM 639 N N . LYS A 1 84 ? 8.509 -14.864 5.010 1.00 94.50 84 LYS A N 1
ATOM 640 C CA . LYS A 1 84 ? 9.002 -14.011 6.103 1.00 94.50 84 LYS A CA 1
ATOM 641 C C . LYS A 1 84 ? 8.267 -12.675 6.127 1.00 94.50 84 LYS A C 1
ATOM 643 O O . LYS A 1 84 ? 7.829 -12.259 7.195 1.00 94.50 84 LYS A O 1
ATOM 648 N N . ILE A 1 85 ? 8.064 -12.057 4.964 1.00 94.12 85 ILE A N 1
ATOM 649 C CA . ILE A 1 85 ? 7.310 -10.802 4.835 1.00 94.12 85 ILE A CA 1
ATOM 650 C C . ILE A 1 85 ? 5.872 -10.980 5.332 1.00 94.12 85 ILE A C 1
ATOM 652 O O . ILE A 1 85 ? 5.418 -10.223 6.185 1.00 94.12 85 ILE A O 1
ATOM 656 N N . LEU A 1 86 ? 5.171 -12.021 4.876 1.00 93.94 86 LEU A N 1
ATOM 657 C CA . LEU A 1 86 ? 3.801 -12.309 5.312 1.00 93.94 86 LEU A CA 1
ATOM 658 C C . LEU A 1 86 ? 3.725 -12.555 6.824 1.00 93.94 86 LEU A C 1
ATOM 660 O O . LEU A 1 86 ? 2.803 -12.068 7.477 1.00 93.94 86 LEU A O 1
ATOM 664 N N . LYS A 1 87 ? 4.718 -13.243 7.403 1.00 95.19 87 LYS A N 1
ATOM 665 C CA . LYS A 1 87 ? 4.808 -13.432 8.856 1.00 95.19 87 LYS A CA 1
ATOM 666 C C . LYS A 1 87 ? 5.003 -12.100 9.588 1.00 95.19 87 LYS A C 1
ATOM 668 O 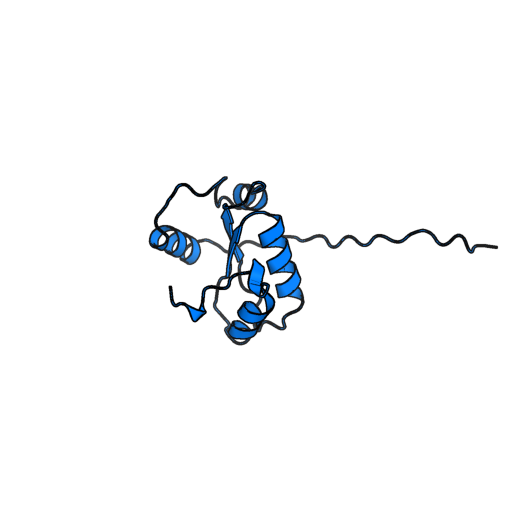O . LYS A 1 87 ? 4.279 -11.843 10.548 1.00 95.19 87 LYS A O 1
ATOM 673 N N . LYS A 1 88 ? 5.907 -11.232 9.118 1.00 94.62 88 LYS A N 1
ATOM 674 C CA . LYS A 1 88 ? 6.093 -9.877 9.672 1.00 94.62 88 LYS A CA 1
ATOM 675 C C . LYS A 1 88 ? 4.786 -9.083 9.632 1.00 94.62 88 LYS A C 1
ATOM 677 O O . LYS A 1 88 ? 4.381 -8.545 10.652 1.00 94.62 88 LYS A O 1
ATOM 682 N N . ILE A 1 89 ? 4.079 -9.091 8.501 1.00 95.00 89 ILE A N 1
ATOM 683 C CA . ILE A 1 89 ? 2.798 -8.386 8.341 1.00 95.00 89 ILE A CA 1
ATOM 684 C C . ILE A 1 89 ? 1.721 -8.941 9.272 1.00 95.00 89 ILE A C 1
ATOM 686 O O . ILE A 1 89 ? 0.953 -8.161 9.830 1.00 95.00 89 ILE A O 1
ATOM 690 N N . SER A 1 90 ? 1.658 -10.261 9.463 1.00 93.94 90 SER A N 1
ATOM 691 C CA . SER A 1 90 ? 0.679 -10.877 10.368 1.00 93.94 90 SER A CA 1
ATOM 692 C C . SER A 1 90 ? 0.879 -10.469 11.832 1.00 93.94 90 SER A C 1
ATOM 694 O O . SER A 1 90 ? -0.098 -10.330 12.561 1.00 93.94 90 SER A O 1
ATOM 696 N N . LEU A 1 91 ? 2.132 -10.236 12.240 1.00 95.56 91 LEU A N 1
ATOM 697 C CA . LEU A 1 91 ? 2.514 -9.876 13.608 1.00 95.56 91 LEU A CA 1
ATOM 698 C C . LEU A 1 91 ? 2.628 -8.362 13.827 1.00 95.56 91 LEU A C 1
ATOM 700 O O . LEU A 1 91 ? 2.724 -7.917 14.968 1.00 95.56 91 LEU A O 1
ATOM 704 N N . ALA A 1 92 ? 2.648 -7.569 12.756 1.00 96.19 92 ALA A N 1
ATOM 705 C CA . ALA A 1 92 ? 2.858 -6.134 12.852 1.00 96.19 92 ALA A CA 1
ATOM 706 C C . ALA A 1 92 ? 1.679 -5.431 13.549 1.00 96.19 92 ALA A C 1
ATOM 708 O O . ALA A 1 92 ? 0.511 -5.753 13.260 1.00 96.19 92 ALA A O 1
ATOM 709 N N . PRO A 1 93 ? 1.965 -4.445 14.420 1.00 95.94 93 PRO A N 1
ATOM 710 C CA . PRO A 1 93 ? 0.932 -3.619 15.021 1.00 95.94 93 PRO A CA 1
ATOM 711 C C . PRO A 1 93 ? 0.209 -2.806 13.945 1.00 95.94 93 PRO A C 1
ATOM 713 O O . PRO A 1 93 ? 0.778 -2.453 12.912 1.00 95.94 93 PRO A O 1
ATOM 716 N N . VAL A 1 94 ? -1.064 -2.515 14.196 1.00 95.62 94 VAL A N 1
ATOM 717 C CA . VAL A 1 94 ? -1.839 -1.590 13.367 1.00 95.62 94 VAL A CA 1
ATOM 718 C C . VAL A 1 94 ? -1.688 -0.202 13.965 1.00 95.62 94 VAL A C 1
ATOM 720 O O . VAL A 1 94 ? -1.892 -0.022 15.164 1.00 95.62 94 VAL A O 1
ATOM 723 N N . ILE A 1 95 ? -1.341 0.765 13.124 1.00 95.38 95 ILE A N 1
ATOM 724 C CA . ILE A 1 95 ? -1.257 2.174 13.496 1.00 95.38 95 ILE A CA 1
ATOM 725 C C . ILE A 1 95 ? -2.198 2.993 12.619 1.00 95.38 95 ILE A C 1
ATOM 727 O O . ILE A 1 95 ? -2.523 2.594 11.499 1.00 95.38 95 ILE A O 1
ATOM 731 N N . MET A 1 96 ? -2.657 4.122 13.151 1.00 95.44 96 MET A N 1
ATOM 732 C CA . MET A 1 96 ? -3.483 5.065 12.405 1.00 95.44 96 MET A CA 1
ATOM 733 C C . MET A 1 96 ? -2.599 5.906 11.484 1.00 95.44 96 MET A C 1
ATOM 735 O O . MET A 1 96 ? -1.475 6.255 11.840 1.00 95.44 96 MET A O 1
ATOM 739 N N . LEU A 1 97 ? -3.118 6.211 10.298 1.00 94.12 97 LEU A N 1
ATOM 740 C CA . LEU A 1 97 ? -2.470 7.063 9.310 1.00 94.12 97 LEU A CA 1
ATOM 741 C C . LEU A 1 97 ? -3.437 8.180 8.935 1.00 94.12 97 LEU A C 1
ATOM 743 O O . LEU A 1 97 ? -4.513 7.906 8.395 1.00 94.12 97 LEU A O 1
ATOM 747 N N . ASP A 1 98 ? -3.022 9.416 9.180 1.00 93.88 98 ASP A N 1
ATOM 748 C CA . ASP A 1 98 ? -3.769 10.589 8.751 1.00 93.88 98 ASP A CA 1
ATOM 749 C C . ASP A 1 98 ? -3.607 10.794 7.244 1.00 93.88 98 ASP A C 1
ATOM 751 O O . ASP A 1 98 ? -2.523 10.630 6.677 1.00 93.88 98 ASP A O 1
ATOM 755 N N . ARG A 1 99 ? -4.706 11.148 6.576 1.00 93.62 99 ARG A N 1
ATOM 756 C CA . ARG A 1 99 ? -4.740 11.408 5.135 1.00 93.62 99 ARG A CA 1
ATOM 757 C C . ARG A 1 99 ? -5.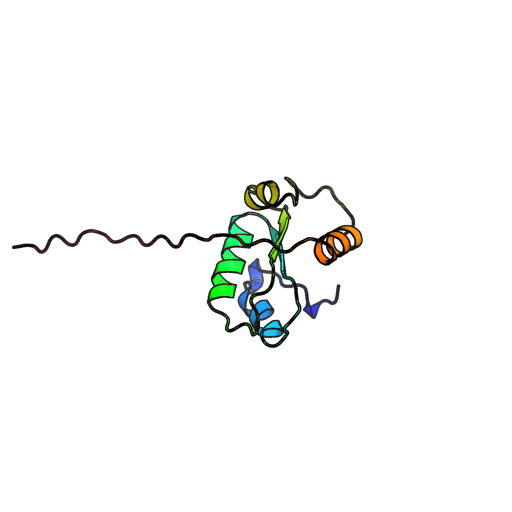335 12.779 4.870 1.00 93.62 99 ARG A C 1
ATOM 759 O O . ARG A 1 99 ? -6.319 13.162 5.493 1.00 93.62 99 ARG A O 1
ATOM 766 N N . TRP A 1 100 ? -4.738 13.484 3.919 1.00 92.38 100 TRP A N 1
ATOM 767 C CA . TRP A 1 100 ? -5.148 14.824 3.523 1.00 92.38 100 TRP A CA 1
ATOM 768 C C . TRP A 1 100 ? -5.852 14.745 2.170 1.00 92.38 100 TRP A C 1
ATOM 770 O O . TRP A 1 100 ? -5.305 14.176 1.225 1.00 92.38 100 TRP A O 1
ATOM 780 N N . GLN A 1 101 ? -7.049 15.3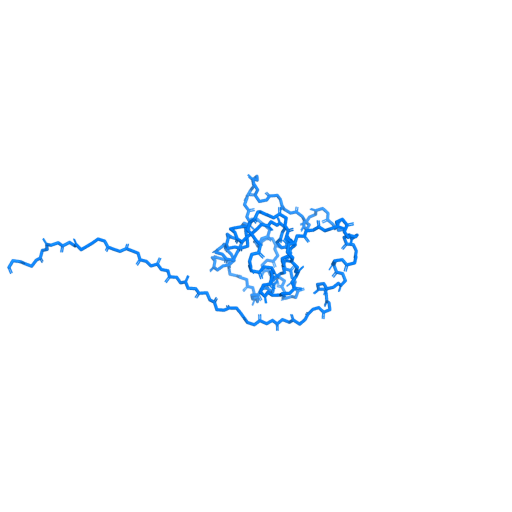21 2.082 1.00 90.56 101 GLN A N 1
ATOM 781 C CA . GLN A 1 101 ? -7.744 15.566 0.821 1.00 90.56 101 GLN A CA 1
ATOM 782 C C . GLN A 1 101 ? -7.584 17.045 0.483 1.00 90.56 101 GLN A C 1
ATOM 784 O O . GLN A 1 101 ? -7.945 17.907 1.281 1.00 90.56 101 GLN A O 1
ATOM 789 N N . ILE A 1 102 ? -6.994 17.328 -0.676 1.00 91.38 102 ILE A N 1
ATOM 790 C CA . ILE A 1 102 ? -6.735 18.690 -1.140 1.00 91.38 102 ILE A CA 1
ATOM 791 C C . ILE A 1 102 ? -7.573 18.916 -2.392 1.00 91.38 102 ILE A C 1
ATOM 793 O O . ILE A 1 102 ? -7.432 18.189 -3.376 1.00 91.38 102 ILE A O 1
ATOM 797 N N . GLU A 1 103 ? -8.432 19.926 -2.345 1.00 91.81 103 GLU A N 1
ATOM 798 C CA . GLU A 1 103 ? -9.270 20.350 -3.462 1.00 91.81 103 GLU A CA 1
ATOM 799 C C . GLU A 1 103 ? -8.801 21.720 -3.947 1.00 91.81 103 GLU A C 1
ATOM 801 O O . GLU A 1 103 ? -8.540 22.623 -3.152 1.00 91.81 103 GLU A O 1
ATOM 806 N N . PHE A 1 104 ? -8.668 21.867 -5.263 1.00 91.31 104 PHE A N 1
ATOM 807 C CA . PHE A 1 104 ? -8.258 23.116 -5.894 1.00 91.31 104 PHE A CA 1
ATOM 808 C C . PHE A 1 104 ? -9.457 23.715 -6.627 1.00 91.31 104 PHE A C 1
ATOM 810 O O . PHE A 1 104 ? -10.073 23.046 -7.455 1.00 91.31 104 PHE A O 1
ATOM 817 N N . SER A 1 105 ? -9.760 24.984 -6.363 1.00 91.69 105 SER A N 1
ATOM 818 C CA . SER A 1 105 ? -10.772 25.755 -7.090 1.00 91.69 105 SER A CA 1
ATOM 819 C C . SER A 1 105 ? -10.147 27.025 -7.654 1.00 91.69 105 SER A C 1
ATOM 821 O O . SER A 1 105 ? -9.461 27.754 -6.937 1.00 91.69 105 SER A O 1
ATOM 823 N N . THR A 1 106 ? -10.398 27.322 -8.927 1.00 88.75 106 THR A N 1
ATOM 824 C CA . THR A 1 106 ? -10.069 28.628 -9.505 1.00 88.75 106 THR A CA 1
ATOM 825 C C . THR A 1 106 ? -11.083 29.658 -9.028 1.00 88.75 106 THR A C 1
ATOM 827 O O . THR A 1 106 ? -12.283 29.392 -9.048 1.00 88.75 106 THR A O 1
ATOM 830 N N . ARG A 1 107 ? -10.612 30.835 -8.616 1.00 79.25 107 ARG A N 1
ATOM 831 C CA . ARG A 1 107 ? -11.481 31.948 -8.234 1.00 79.25 107 ARG A CA 1
ATOM 832 C C . ARG A 1 107 ? -12.289 32.384 -9.462 1.00 79.25 107 ARG A C 1
ATOM 834 O O . ARG A 1 107 ? -11.703 32.768 -10.469 1.00 79.25 107 ARG A O 1
ATOM 841 N N . THR A 1 108 ? -13.611 32.265 -9.408 1.00 73.88 108 THR A N 1
ATOM 842 C CA . THR A 1 108 ? -14.497 32.902 -10.386 1.00 73.88 108 THR A CA 1
ATOM 843 C C . THR A 1 108 ? -14.667 34.350 -9.948 1.00 73.88 108 THR A C 1
ATOM 845 O O . THR A 1 108 ? -15.321 34.604 -8.939 1.00 73.88 108 THR A O 1
ATOM 848 N N . ASP A 1 109 ? -14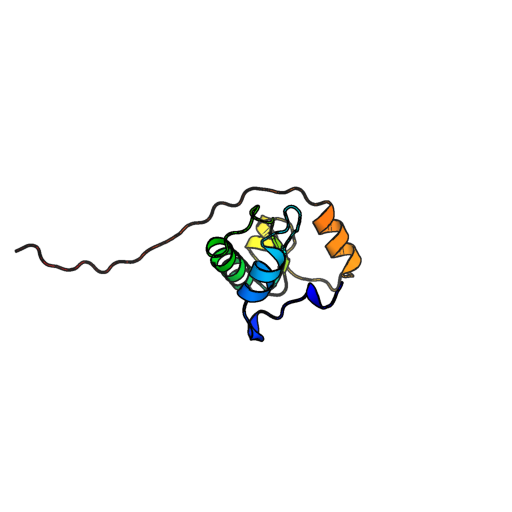.033 35.286 -10.653 1.00 68.94 109 ASP A N 1
ATOM 849 C CA . ASP A 1 109 ? -14.247 36.719 -10.443 1.00 68.94 109 ASP A CA 1
ATOM 850 C C . ASP A 1 109 ? -15.656 37.087 -10.937 1.00 68.94 109 ASP A C 1
ATOM 852 O O . ASP A 1 109 ? -15.863 37.453 -12.091 1.00 68.94 109 ASP A O 1
ATOM 856 N N . THR A 1 110 ? -16.642 36.924 -10.061 1.00 61.03 110 THR A N 1
ATOM 857 C CA . THR A 1 110 ? -17.989 37.485 -10.201 1.00 61.03 110 THR A CA 1
ATOM 858 C C . THR A 1 110 ? -18.383 38.097 -8.866 1.00 61.03 110 THR A C 1
ATOM 860 O O . THR A 1 110 ? -19.249 37.572 -8.176 1.00 61.03 110 THR A O 1
ATOM 863 N N . ASP A 1 111 ? -17.703 39.178 -8.504 1.00 55.19 111 ASP A N 1
ATOM 864 C CA . ASP A 1 111 ? -18.237 40.179 -7.586 1.00 55.19 111 ASP A CA 1
ATOM 865 C C . ASP A 1 111 ? -18.295 41.484 -8.401 1.00 55.19 111 ASP A C 1
ATOM 867 O O . ASP A 1 111 ? -17.265 42.131 -8.610 1.00 55.19 111 ASP A O 1
ATOM 871 N N . GLU A 1 112 ? -19.475 41.773 -8.970 1.00 43.25 112 GLU A N 1
ATOM 872 C CA . GLU A 1 112 ? -19.847 43.105 -9.489 1.00 43.25 112 GLU A CA 1
ATOM 873 C C . GLU A 1 112 ? -19.933 44.132 -8.351 1.00 43.25 112 GLU A C 1
ATOM 875 O O . GLU A 1 112 ? -20.444 43.773 -7.262 1.00 43.25 112 GLU A O 1
#

Sequence (112 aa):
LNPRQVFNLTKTGPMPGLQFFKDLEDFRVLCCGGDGTVGWVLDVMDRVPLRRRAPVAVLPLGTGNDLARCLAWGGGYENESLNKILKKISLAPVIMLDRWQIEFSTRTDTDE

Radius of gyration: 16.8 Å; chains: 1; bounding box: 36×61×30 Å

pLDDT: mean 92.72, std 7.96, range [43.25, 97.69]

Foldseek 3Di:
DPPLQDDDCVPPHLQVNCQVCQAPDDDAAEQEEAPVSVVSNVVNLVVRNRPYRHHYAYAYDYPHHVVCVVLVVDNHDDPPDPVVVVVCVVPDDGDDDDDDDDDDDDDDPPDD